Protein AF-A0A1Q3RQM3-F1 (afdb_monomer_lite)

Foldseek 3Di:
DWDWFWWFKDWPPDDTFIWTWIQDVVQQWIWTQGPPPRDIDIGHNVQFQAWEFEVPVQGWIWGDGPVTIMIIRGHPVCVVVCPLVVCCVSVPVRYDYDD

Secondary structure (DSSP, 8-state):
-EEEEEEEEEETTSPPEEEEEEEETTTTEEEEEESSTT-EEEEEGGGEEEEEEESTTTSEEEEEESS-EEEEEEPHHHHTTTHHHHHHHHHGGGEEE--

Sequence (99 aa):
MSMDIPITLKTGFFQSEPAVMKIDNRNRQILFVCEKGNKVFIVDFPQIMKVYYNPLANDELTLQTIQKNYIANIEKQMLGRGIIDFFKIEFGDKFRVVQ

Structure (mmCIF, N/CA/C/O backbone):
data_AF-A0A1Q3RQM3-F1
#
_entry.id   AF-A0A1Q3RQM3-F1
#
loop_
_atom_site.group_PDB
_atom_site.id
_atom_site.type_symbol
_atom_site.label_atom_id
_atom_site.label_alt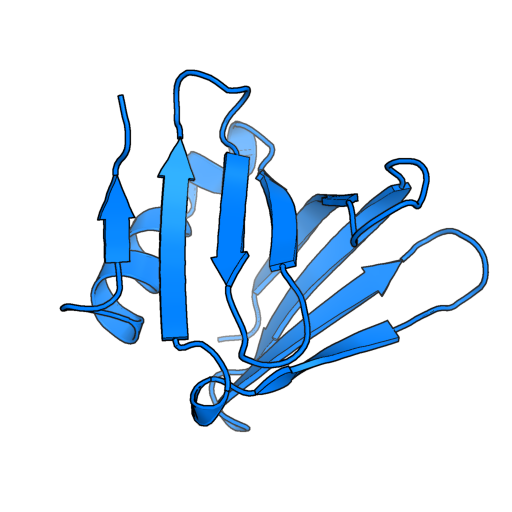_id
_atom_site.label_comp_id
_atom_site.label_asym_id
_atom_site.label_entity_id
_atom_site.label_seq_id
_atom_site.pdbx_PDB_ins_code
_atom_site.Cartn_x
_atom_site.Cartn_y
_atom_site.Cartn_z
_atom_site.occupancy
_atom_site.B_iso_or_equiv
_atom_site.auth_seq_id
_atom_site.auth_comp_id
_atom_site.auth_asym_id
_atom_site.auth_atom_id
_atom_site.pdbx_PDB_model_num
ATOM 1 N N . MET A 1 1 ? -4.751 -14.826 1.162 1.00 51.84 1 MET A N 1
ATOM 2 C CA . MET A 1 1 ? -3.548 -14.494 1.948 1.00 51.84 1 MET A CA 1
ATOM 3 C C . MET A 1 1 ? -3.820 -13.165 2.623 1.00 51.84 1 MET A C 1
ATOM 5 O O . MET A 1 1 ? -4.074 -12.213 1.901 1.00 51.84 1 MET A O 1
ATOM 9 N N . SER A 1 2 ? -3.871 -13.119 3.953 1.00 60.16 2 SER A N 1
ATOM 10 C CA . SER A 1 2 ? -3.929 -11.862 4.708 1.00 60.16 2 SER A CA 1
ATOM 11 C C . SER A 1 2 ? -2.535 -11.599 5.263 1.00 60.16 2 SER A C 1
ATOM 13 O O . SER A 1 2 ? -2.032 -12.401 6.050 1.00 60.16 2 SER A O 1
ATOM 15 N N . MET A 1 3 ? -1.887 -10.536 4.794 1.00 72.69 3 MET A N 1
ATOM 16 C CA . MET A 1 3 ? -0.580 -10.111 5.289 1.00 72.69 3 MET A CA 1
ATOM 17 C C . MET A 1 3 ? -0.782 -8.853 6.130 1.00 72.69 3 MET A C 1
ATOM 19 O O . MET A 1 3 ? -1.332 -7.878 5.624 1.00 72.69 3 MET A O 1
ATOM 23 N N . ASP A 1 4 ? -0.351 -8.908 7.389 1.00 82.88 4 ASP A N 1
ATOM 24 C CA . ASP A 1 4 ? -0.344 -7.771 8.307 1.00 82.88 4 ASP A CA 1
ATOM 25 C C . ASP A 1 4 ? 1.046 -7.129 8.261 1.00 82.88 4 ASP A C 1
ATOM 27 O O . ASP A 1 4 ? 2.059 -7.788 8.519 1.00 82.88 4 ASP A O 1
ATOM 31 N N . ILE A 1 5 ? 1.093 -5.858 7.870 1.00 87.56 5 ILE A N 1
ATOM 32 C CA . ILE A 1 5 ? 2.327 -5.161 7.507 1.00 87.56 5 ILE A CA 1
ATOM 33 C C . ILE A 1 5 ? 2.392 -3.875 8.328 1.00 87.56 5 ILE A C 1
ATOM 35 O O . ILE A 1 5 ? 1.621 -2.950 8.057 1.00 87.56 5 ILE A O 1
ATOM 39 N N . PRO A 1 6 ? 3.277 -3.809 9.335 1.00 88.69 6 PRO A N 1
ATOM 40 C CA . PRO A 1 6 ? 3.552 -2.576 10.054 1.00 88.69 6 PRO A CA 1
ATOM 41 C C . PRO A 1 6 ? 4.043 -1.507 9.081 1.00 88.69 6 PRO A C 1
ATOM 43 O O . PRO A 1 6 ? 4.952 -1.746 8.279 1.00 88.69 6 PRO A O 1
ATOM 46 N N . ILE A 1 7 ? 3.409 -0.343 9.133 1.00 90.19 7 ILE A N 1
ATOM 47 C CA . ILE A 1 7 ? 3.749 0.817 8.319 1.00 90.19 7 ILE A CA 1
ATOM 48 C C . ILE A 1 7 ? 3.645 2.090 9.155 1.00 90.19 7 ILE A C 1
ATOM 50 O O . ILE A 1 7 ? 2.954 2.153 10.173 1.00 90.19 7 ILE A O 1
ATOM 54 N N . THR A 1 8 ? 4.269 3.153 8.664 1.00 90.56 8 THR A N 1
ATOM 55 C CA . THR A 1 8 ? 3.873 4.510 9.047 1.00 90.56 8 THR A CA 1
ATOM 56 C C . THR A 1 8 ? 2.969 5.070 7.958 1.00 90.56 8 THR A C 1
ATOM 58 O O . THR A 1 8 ? 3.392 5.172 6.808 1.00 90.56 8 THR A O 1
ATOM 61 N N . LEU A 1 9 ? 1.727 5.412 8.304 1.00 90.00 9 LEU A N 1
ATOM 62 C CA . LEU A 1 9 ? 0.736 5.931 7.368 1.00 90.00 9 LEU A CA 1
ATOM 63 C C . LEU A 1 9 ? 0.636 7.454 7.466 1.00 90.00 9 LEU A C 1
ATOM 65 O O . LEU A 1 9 ? 0.489 8.023 8.548 1.00 90.00 9 LEU A O 1
ATOM 69 N N . LYS A 1 10 ? 0.620 8.109 6.310 1.00 88.50 10 LYS A N 1
ATOM 70 C CA . LYS A 1 10 ? 0.292 9.520 6.139 1.00 88.50 10 LYS A CA 1
ATOM 71 C C . LYS A 1 10 ? -0.879 9.654 5.168 1.00 88.50 10 LYS A C 1
ATOM 73 O O . LYS A 1 10 ? -0.830 9.179 4.032 1.00 88.50 10 LYS A O 1
ATOM 78 N N . THR A 1 11 ? -1.941 10.327 5.612 1.00 77.19 11 THR A N 1
ATOM 79 C CA . THR A 1 11 ? -3.119 10.635 4.787 1.00 77.19 11 THR A CA 1
ATOM 80 C C . THR A 1 11 ? -3.324 12.152 4.716 1.00 77.19 11 THR A C 1
ATOM 82 O O . THR A 1 11 ? -3.652 12.803 5.707 1.00 77.19 11 THR A O 1
ATOM 85 N N . GLY A 1 12 ? -3.113 12.755 3.541 1.00 68.00 12 GLY A N 1
ATOM 86 C CA . GLY A 1 12 ? -3.317 14.200 3.338 1.00 68.00 12 GLY A CA 1
ATOM 87 C C . GLY A 1 12 ? -2.560 15.108 4.330 1.00 68.00 12 GLY A C 1
ATOM 88 O O . GLY A 1 12 ? -1.362 14.931 4.544 1.00 68.00 12 GLY A O 1
ATOM 89 N N . PHE A 1 13 ? -3.265 16.095 4.909 1.00 55.28 13 PHE A N 1
ATOM 90 C CA . PHE A 1 13 ? -2.741 17.124 5.832 1.00 55.28 13 PHE A CA 1
ATOM 91 C C . PHE A 1 13 ? -2.437 16.632 7.267 1.00 55.28 13 PHE A C 1
ATOM 93 O O . PHE A 1 13 ? -2.050 17.440 8.110 1.00 55.28 13 PHE A O 1
ATOM 100 N N . PHE A 1 14 ? -2.615 15.345 7.585 1.00 57.69 14 PHE A N 1
ATOM 101 C CA . PHE A 1 14 ? -2.402 14.827 8.943 1.00 57.69 14 PHE A CA 1
ATOM 102 C C . PHE A 1 14 ? -0.949 14.410 9.222 1.00 57.69 14 PHE A C 1
ATOM 104 O O . PHE A 1 14 ? -0.183 14.078 8.315 1.00 57.69 14 PHE A O 1
ATOM 111 N N . GLN A 1 15 ? -0.587 14.425 10.513 1.00 70.00 15 GLN A N 1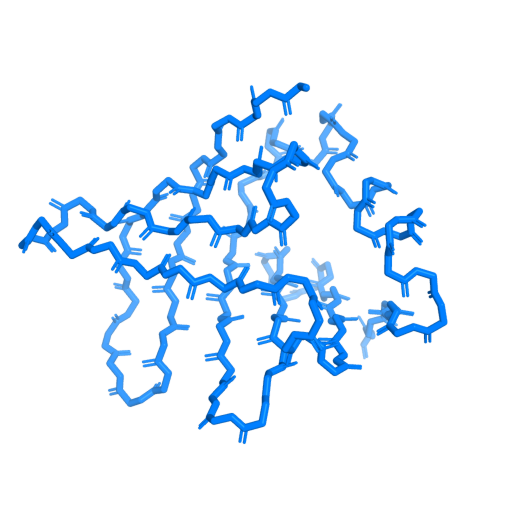
ATOM 112 C CA . GLN A 1 15 ? 0.653 13.843 11.032 1.00 70.00 15 GLN A CA 1
ATOM 113 C C . GLN A 1 15 ? 0.725 12.349 10.698 1.00 70.00 15 GLN A C 1
ATOM 115 O O . GLN A 1 15 ? -0.282 11.648 10.755 1.00 70.00 15 GLN A O 1
ATOM 120 N N . SER A 1 16 ? 1.928 11.879 10.374 1.00 84.12 16 SER A N 1
ATOM 121 C CA . SER A 1 16 ? 2.209 10.460 10.178 1.00 84.12 16 SER A CA 1
ATOM 122 C C . SER A 1 16 ? 1.933 9.669 11.460 1.00 84.12 16 SER A C 1
ATOM 124 O O . SER A 1 16 ? 2.330 10.097 12.547 1.00 84.12 16 SER A O 1
ATOM 126 N N . GLU A 1 17 ? 1.286 8.512 11.344 1.00 89.50 17 GLU A N 1
ATOM 127 C CA . GLU A 1 17 ? 0.974 7.650 12.486 1.00 89.50 17 GLU A CA 1
ATOM 128 C C . GLU A 1 17 ? 1.299 6.172 12.216 1.00 89.50 17 GLU A C 1
ATOM 130 O O . GLU A 1 17 ? 1.217 5.728 11.068 1.00 89.50 17 GLU A O 1
ATOM 135 N N . PRO A 1 18 ? 1.674 5.395 13.251 1.00 90.62 18 PRO A N 1
ATOM 136 C CA . PRO A 1 18 ? 1.823 3.950 13.127 1.00 90.62 18 PRO A CA 1
ATOM 137 C C . PRO A 1 18 ? 0.493 3.284 12.765 1.00 90.62 18 PRO A C 1
ATOM 139 O O . PRO A 1 18 ? -0.552 3.575 13.361 1.00 90.62 18 PRO A O 1
ATOM 142 N N . ALA A 1 19 ? 0.534 2.384 11.790 1.00 91.44 19 ALA A N 1
ATOM 143 C CA . ALA A 1 19 ? -0.621 1.621 11.352 1.00 91.44 19 ALA A CA 1
ATOM 144 C C . ALA A 1 19 ? -0.218 0.217 10.897 1.00 91.44 19 ALA A C 1
ATOM 146 O O . ALA A 1 19 ? 0.929 -0.050 10.540 1.00 91.44 19 ALA A O 1
ATOM 147 N N . VAL A 1 20 ? -1.199 -0.678 10.845 1.00 91.88 20 VAL A N 1
ATOM 148 C CA . VAL A 1 20 ? -1.054 -1.989 10.213 1.00 91.88 20 VAL A CA 1
ATOM 149 C C . VAL A 1 20 ? -1.811 -1.973 8.895 1.00 91.88 20 VAL A C 1
ATOM 151 O O . VAL A 1 20 ? -3.031 -1.786 8.873 1.00 91.88 20 VAL A O 1
ATOM 154 N N . MET A 1 21 ? -1.093 -2.185 7.795 1.00 92.25 21 MET A N 1
ATOM 155 C CA . MET A 1 21 ? -1.694 -2.436 6.492 1.00 92.25 21 MET A CA 1
ATOM 156 C C . MET A 1 21 ? -2.067 -3.913 6.380 1.00 92.25 21 MET A C 1
ATOM 158 O O . MET A 1 21 ? -1.224 -4.789 6.569 1.00 92.25 21 MET A O 1
ATOM 162 N N . LYS A 1 22 ? -3.329 -4.177 6.050 1.00 92.00 22 LYS A N 1
ATOM 163 C CA . LYS A 1 22 ? -3.880 -5.511 5.825 1.00 92.00 22 LYS A CA 1
ATOM 164 C C . LYS A 1 22 ? -4.392 -5.611 4.403 1.00 92.00 22 LYS A C 1
ATOM 166 O O . LYS A 1 22 ? -5.258 -4.840 3.996 1.00 92.00 22 LYS A O 1
ATOM 171 N N . ILE A 1 23 ? -3.867 -6.570 3.657 1.00 90.31 23 ILE A N 1
ATOM 172 C CA . ILE A 1 23 ? -4.300 -6.830 2.284 1.00 90.31 23 ILE A CA 1
ATOM 173 C C . ILE A 1 23 ? -5.343 -7.946 2.317 1.00 90.31 23 ILE A C 1
ATOM 175 O O . ILE A 1 23 ? -5.033 -9.088 2.662 1.00 90.31 23 ILE A O 1
ATOM 179 N N . ASP A 1 24 ? -6.577 -7.619 1.947 1.00 89.88 24 ASP A N 1
ATOM 180 C CA . ASP A 1 24 ? -7.686 -8.561 1.841 1.00 89.88 24 ASP A CA 1
ATOM 181 C C . ASP A 1 24 ? -8.014 -8.794 0.366 1.00 89.88 24 ASP A C 1
ATOM 183 O O . ASP A 1 24 ? -8.838 -8.110 -0.244 1.00 89.88 24 ASP A O 1
ATOM 187 N N . ASN A 1 25 ? -7.346 -9.792 -0.215 1.00 84.50 25 ASN A N 1
ATOM 188 C CA . ASN A 1 25 ? -7.515 -10.105 -1.631 1.00 84.50 25 ASN A CA 1
ATOM 189 C C . ASN A 1 25 ? -8.892 -10.717 -1.955 1.00 84.50 25 ASN A C 1
ATOM 191 O O . ASN A 1 25 ? -9.330 -10.678 -3.100 1.00 84.50 25 ASN A O 1
ATOM 195 N N . ARG A 1 26 ? -9.599 -11.276 -0.958 1.00 87.25 26 ARG A N 1
ATOM 196 C CA . ARG A 1 26 ? -10.934 -11.861 -1.174 1.00 87.25 26 ARG A CA 1
ATOM 197 C C . ARG A 1 26 ? -11.953 -10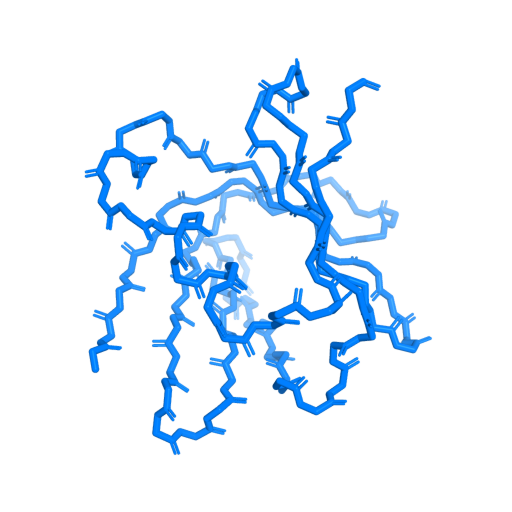.764 -1.460 1.00 87.25 26 ARG A C 1
ATOM 199 O O . ARG A 1 26 ? -12.750 -10.907 -2.382 1.00 87.25 26 ARG A O 1
ATOM 206 N N . ASN A 1 27 ? -11.897 -9.686 -0.684 1.00 90.44 27 ASN A N 1
ATOM 207 C CA . ASN A 1 27 ? -12.761 -8.521 -0.864 1.00 90.44 27 ASN A CA 1
ATOM 208 C C . ASN A 1 27 ? -12.124 -7.439 -1.754 1.00 90.44 27 ASN A C 1
ATOM 210 O O . ASN A 1 27 ? -12.753 -6.419 -2.012 1.00 90.44 27 ASN A O 1
ATOM 214 N N . ARG A 1 28 ? -10.902 -7.677 -2.256 1.00 91.88 28 ARG A N 1
ATOM 215 C CA . ARG A 1 28 ? -10.129 -6.764 -3.114 1.00 91.88 28 ARG A CA 1
ATOM 216 C C . ARG A 1 28 ? -9.967 -5.376 -2.493 1.00 91.88 28 ARG A C 1
ATOM 218 O O . ARG A 1 28 ? -10.244 -4.361 -3.133 1.00 91.88 28 ARG A O 1
ATOM 225 N N . GLN A 1 29 ? -9.517 -5.343 -1.243 1.00 93.31 29 GLN A N 1
ATOM 226 C CA . GLN A 1 29 ? -9.364 -4.116 -0.463 1.00 93.31 29 GLN A CA 1
ATOM 227 C C . GLN A 1 29 ? -8.074 -4.120 0.365 1.00 93.31 29 GLN A C 1
ATOM 229 O O . GLN A 1 29 ? -7.526 -5.169 0.715 1.00 93.31 29 GLN A O 1
ATOM 234 N N . ILE A 1 30 ? -7.597 -2.923 0.693 1.00 93.19 30 ILE A N 1
ATOM 235 C CA . ILE A 1 30 ? -6.490 -2.679 1.617 1.00 93.19 30 ILE A CA 1
ATOM 236 C C . ILE A 1 30 ? -7.059 -1.943 2.821 1.00 93.19 30 ILE A C 1
ATOM 238 O O . ILE A 1 30 ? -7.673 -0.886 2.672 1.00 93.19 30 ILE A O 1
ATOM 242 N N . LEU A 1 31 ? -6.856 -2.498 4.011 1.00 93.38 31 LEU A N 1
ATOM 243 C CA . LEU A 1 31 ? -7.234 -1.858 5.261 1.00 93.38 31 LEU A CA 1
ATOM 244 C C . LEU A 1 31 ? -5.992 -1.281 5.926 1.00 93.38 31 LEU A C 1
ATOM 246 O O . LEU A 1 31 ? -4.992 -1.973 6.084 1.00 93.38 31 LEU A O 1
ATOM 250 N N . PHE A 1 32 ? -6.077 -0.038 6.370 1.00 92.12 32 PHE A N 1
ATOM 251 C CA . PHE A 1 32 ? -5.086 0.583 7.232 1.00 92.12 32 PHE A CA 1
ATOM 252 C C . PHE A 1 32 ? -5.691 0.774 8.612 1.00 92.12 32 PHE A C 1
ATOM 254 O O . PHE A 1 32 ? -6.605 1.582 8.783 1.00 92.12 32 PHE A O 1
ATOM 261 N N . VAL A 1 33 ? -5.200 0.014 9.584 1.00 91.81 33 VAL A N 1
ATOM 262 C CA . VAL A 1 33 ? -5.648 0.078 10.976 1.00 91.81 33 VAL A CA 1
ATOM 263 C C . VAL A 1 33 ? -4.654 0.937 11.747 1.00 91.81 33 VAL A C 1
ATOM 265 O O . VAL A 1 33 ? -3.551 0.479 12.037 1.00 91.81 33 VAL A O 1
ATOM 268 N N . CYS A 1 34 ? -5.016 2.186 12.036 1.00 89.94 34 CYS A N 1
ATOM 269 C CA . CYS A 1 34 ? -4.167 3.105 12.788 1.00 89.94 34 CYS A CA 1
ATOM 270 C C . CYS A 1 34 ? -4.191 2.762 14.278 1.00 89.94 34 CYS A C 1
ATOM 272 O O . CYS A 1 34 ? -5.260 2.572 14.864 1.00 89.94 34 CYS A O 1
ATOM 274 N N . GLU A 1 35 ? -3.017 2.739 14.908 1.00 85.56 35 GLU A N 1
ATOM 275 C CA . GLU A 1 35 ? -2.898 2.431 16.338 1.00 85.56 35 GLU A CA 1
ATOM 276 C C . GLU A 1 35 ? -3.477 3.546 17.215 1.00 85.56 35 GLU A C 1
ATOM 278 O O . GLU A 1 35 ? -3.997 3.301 18.305 1.00 85.56 35 GLU A O 1
ATOM 283 N N . LYS A 1 36 ? -3.424 4.794 16.734 1.00 80.75 36 LYS A N 1
ATOM 284 C CA . LYS A 1 36 ? -3.961 5.944 17.457 1.00 80.75 36 LYS A CA 1
ATOM 285 C C . LYS A 1 36 ? -5.424 6.182 17.084 1.00 80.75 36 LYS A C 1
ATOM 287 O O . LYS A 1 36 ? -5.779 6.474 15.946 1.00 80.75 36 LYS A O 1
ATOM 292 N N . GLY A 1 37 ? -6.296 6.117 18.089 1.00 69.38 37 GLY A N 1
ATOM 293 C CA . GLY A 1 37 ? -7.694 6.536 17.961 1.00 69.38 37 GLY A CA 1
ATOM 294 C C . GLY A 1 37 ? -8.609 5.564 17.212 1.00 69.38 37 GLY A C 1
ATOM 295 O O . GLY A 1 37 ? -9.668 5.997 16.764 1.00 69.38 37 GLY A O 1
ATOM 296 N N . ASN A 1 38 ? -8.231 4.284 17.086 1.00 73.81 38 ASN A N 1
ATOM 297 C CA . ASN A 1 38 ? -9.048 3.213 16.491 1.00 73.81 38 ASN A CA 1
ATOM 298 C C . ASN A 1 38 ? -9.616 3.557 15.102 1.00 73.81 38 ASN A C 1
ATOM 300 O O . ASN A 1 38 ? -10.741 3.183 14.763 1.00 73.81 38 ASN A O 1
ATOM 304 N N . LYS A 1 39 ? -8.856 4.297 14.290 1.00 86.06 39 LYS A N 1
ATOM 305 C CA . LYS A 1 39 ? -9.269 4.645 12.929 1.00 86.06 39 LYS A CA 1
ATOM 306 C C . LYS A 1 39 ? -8.913 3.513 11.979 1.00 86.06 39 LYS A C 1
ATOM 308 O O . LYS A 1 39 ? -7.796 3.002 11.999 1.00 86.06 39 LYS A O 1
ATOM 313 N N . VAL A 1 40 ? -9.858 3.165 11.111 1.00 89.75 40 VAL A N 1
ATOM 314 C CA . VAL A 1 40 ? -9.634 2.219 10.019 1.00 89.75 40 VAL A CA 1
ATOM 315 C C . VAL A 1 40 ? -9.933 2.921 8.708 1.00 89.75 40 VAL A C 1
ATOM 317 O O . VAL A 1 40 ? -11.032 3.440 8.508 1.00 89.75 40 VAL A O 1
ATOM 320 N N . PHE A 1 41 ? -8.956 2.935 7.810 1.00 90.19 41 PHE A N 1
ATOM 321 C CA . PHE A 1 41 ? -9.162 3.361 6.434 1.00 90.19 41 PHE A CA 1
ATOM 322 C C . PHE A 1 41 ? -9.265 2.137 5.542 1.00 90.19 41 PHE A C 1
ATOM 324 O O . PHE A 1 41 ? -8.429 1.245 5.622 1.00 90.19 41 PHE A O 1
ATOM 331 N N . ILE A 1 42 ? -10.271 2.112 4.679 1.00 92.19 42 ILE A N 1
ATOM 332 C CA . ILE A 1 42 ? -10.474 1.037 3.711 1.00 92.19 42 ILE A CA 1
ATOM 333 C C . ILE A 1 42 ? -10.278 1.634 2.322 1.00 92.19 42 ILE A C 1
ATOM 335 O O . ILE A 1 42 ? -10.785 2.722 2.038 1.00 92.19 42 ILE A O 1
ATOM 339 N N . VAL A 1 43 ? -9.491 0.953 1.495 1.00 92.62 43 VAL A N 1
ATOM 340 C CA . VAL A 1 43 ? -9.209 1.339 0.113 1.00 92.62 43 VAL A CA 1
ATOM 341 C C . VAL A 1 43 ? -9.491 0.153 -0.790 1.00 92.62 43 VAL A C 1
ATOM 343 O O . VAL A 1 43 ? -8.745 -0.827 -0.788 1.00 92.62 43 VAL A O 1
ATOM 346 N N . ASP A 1 44 ? -10.548 0.249 -1.586 1.00 94.31 44 ASP A N 1
ATOM 347 C CA . ASP A 1 44 ? -10.887 -0.797 -2.546 1.00 94.31 44 ASP A CA 1
ATOM 348 C C . ASP A 1 44 ? -9.939 -0.735 -3.749 1.00 94.31 44 ASP A C 1
ATOM 350 O O . ASP A 1 44 ? -9.646 0.344 -4.274 1.00 94.31 44 ASP A O 1
ATOM 354 N N . PHE A 1 45 ? -9.500 -1.888 -4.256 1.00 93.62 45 PHE A N 1
ATOM 355 C CA . PHE A 1 45 ? -8.602 -1.959 -5.414 1.00 93.62 45 PHE A CA 1
ATOM 356 C C . PHE A 1 45 ? -9.147 -1.212 -6.646 1.00 93.62 45 PHE A C 1
ATOM 358 O O . PHE A 1 45 ? -8.357 -0.537 -7.312 1.00 93.62 45 PHE A O 1
ATOM 365 N N . PRO A 1 46 ? -10.462 -1.250 -6.966 1.00 93.56 46 PRO A N 1
ATOM 366 C CA . PRO A 1 46 ? -11.015 -0.470 -8.072 1.00 93.56 46 PRO A CA 1
ATOM 367 C C . PRO A 1 46 ? -10.841 1.048 -7.922 1.00 93.56 46 PRO A C 1
ATOM 369 O O . PRO A 1 46 ? -10.774 1.744 -8.932 1.00 93.56 46 PRO A O 1
ATOM 372 N N . GLN A 1 47 ? -10.741 1.567 -6.692 1.00 93.88 47 GLN A N 1
ATOM 373 C CA . GLN A 1 47 ? -10.546 2.998 -6.431 1.00 93.88 47 GLN A CA 1
ATOM 374 C C . GLN A 1 47 ? -9.084 3.437 -6.594 1.00 93.88 47 GLN A C 1
ATOM 376 O O . GLN A 1 47 ? -8.808 4.635 -6.705 1.00 93.88 47 GLN A O 1
ATOM 381 N N . ILE A 1 48 ? -8.143 2.486 -6.615 1.00 95.06 48 ILE A N 1
ATOM 382 C CA . ILE A 1 48 ? -6.719 2.760 -6.796 1.00 95.06 48 ILE A CA 1
ATOM 383 C C . ILE A 1 48 ? -6.461 3.048 -8.274 1.00 95.06 48 ILE A C 1
ATOM 385 O O . ILE A 1 48 ? -6.585 2.185 -9.152 1.00 95.06 48 ILE A O 1
ATOM 389 N N . MET A 1 49 ? -6.087 4.293 -8.547 1.00 95.69 49 MET A N 1
ATOM 390 C CA . MET A 1 49 ? -5.750 4.772 -9.882 1.00 95.69 49 MET A CA 1
ATOM 391 C C . MET A 1 49 ? -4.293 4.494 -10.225 1.00 95.69 49 MET A C 1
ATOM 393 O O . MET A 1 49 ? -3.998 4.084 -11.344 1.00 95.69 49 MET A O 1
ATOM 397 N N . LYS A 1 50 ? -3.387 4.747 -9.275 1.00 96.06 50 LYS A N 1
ATOM 398 C CA . LYS A 1 50 ? -1.941 4.579 -9.446 1.00 96.06 50 LYS A CA 1
ATOM 399 C C . LYS A 1 50 ? -1.304 4.123 -8.142 1.00 96.06 50 LYS A C 1
ATOM 401 O O . LYS A 1 50 ? -1.750 4.512 -7.060 1.00 96.06 50 LYS A O 1
ATOM 406 N N . VAL A 1 51 ? -0.252 3.327 -8.268 1.00 96.50 51 VAL A N 1
ATOM 407 C CA . VAL A 1 51 ? 0.581 2.873 -7.156 1.00 96.50 51 VAL A CA 1
ATOM 408 C C . VAL A 1 51 ? 2.014 3.279 -7.451 1.00 96.50 51 VAL A C 1
ATOM 410 O O . VAL A 1 51 ? 2.569 2.880 -8.474 1.00 96.50 51 VAL A O 1
ATOM 413 N N . TYR A 1 52 ? 2.610 4.067 -6.565 1.00 95.81 52 TYR A N 1
ATOM 414 C CA . TYR A 1 52 ? 4.009 4.467 -6.674 1.00 95.81 52 TYR A CA 1
ATOM 415 C C . TYR A 1 52 ? 4.813 3.859 -5.539 1.00 95.81 52 TYR A C 1
ATOM 417 O O . TYR A 1 52 ? 4.368 3.884 -4.396 1.00 95.81 52 TYR A O 1
ATOM 425 N N . TYR A 1 53 ? 5.999 3.357 -5.849 1.00 94.50 53 TYR A N 1
ATOM 426 C CA . TYR A 1 53 ? 6.967 2.920 -4.854 1.00 94.50 53 TYR A CA 1
ATOM 427 C C . TYR A 1 53 ? 8.267 3.704 -5.018 1.00 94.50 53 TYR A C 1
ATOM 429 O O . TYR A 1 53 ? 8.834 3.735 -6.113 1.00 94.50 53 TYR A O 1
ATOM 437 N N . ASN A 1 54 ? 8.723 4.339 -3.941 1.00 93.88 54 ASN A N 1
ATOM 438 C CA . ASN A 1 54 ? 9.970 5.084 -3.880 1.00 93.88 54 ASN A CA 1
ATOM 439 C C . ASN A 1 54 ? 10.926 4.433 -2.860 1.00 93.88 54 ASN A C 1
ATOM 441 O O . ASN A 1 54 ? 10.804 4.691 -1.658 1.00 93.88 54 ASN A O 1
ATOM 445 N N . PRO A 1 55 ? 11.901 3.623 -3.310 1.00 90.31 55 PRO A N 1
ATOM 446 C CA . PRO A 1 55 ? 12.870 2.998 -2.411 1.00 90.31 55 PRO A CA 1
ATOM 447 C C . PRO A 1 55 ? 13.821 4.016 -1.756 1.00 90.31 55 PRO A C 1
ATOM 449 O O . PRO A 1 55 ? 14.350 3.757 -0.678 1.00 90.31 55 PRO A O 1
ATOM 452 N N . LEU A 1 56 ? 14.037 5.187 -2.368 1.00 89.25 56 LEU A N 1
ATOM 453 C CA . LEU A 1 56 ? 14.938 6.220 -1.841 1.00 89.25 56 LEU A CA 1
ATOM 454 C C . LEU A 1 56 ? 14.278 7.077 -0.752 1.00 89.25 56 LEU A C 1
ATOM 456 O O . LEU A 1 56 ? 14.967 7.619 0.110 1.00 89.25 56 LEU A O 1
ATOM 460 N N . ALA A 1 57 ? 12.947 7.158 -0.744 1.00 86.88 57 ALA A N 1
ATOM 461 C CA . ALA A 1 57 ? 12.166 7.888 0.253 1.00 86.88 57 ALA A CA 1
ATOM 462 C C . ALA A 1 57 ? 11.736 6.991 1.426 1.00 86.88 57 ALA A C 1
ATOM 464 O O . ALA A 1 57 ? 10.570 6.971 1.805 1.00 86.88 57 ALA A O 1
ATOM 465 N N . ASN A 1 58 ? 12.680 6.248 2.015 1.00 86.25 58 ASN A N 1
ATOM 466 C CA . ASN A 1 58 ? 12.405 5.322 3.122 1.00 86.25 58 ASN A CA 1
ATOM 467 C C . ASN A 1 58 ? 11.287 4.320 2.777 1.00 86.25 58 ASN A C 1
ATOM 469 O O . ASN A 1 58 ? 10.299 4.196 3.507 1.00 86.25 58 ASN A O 1
ATOM 473 N N . ASP A 1 59 ? 11.440 3.673 1.617 1.00 90.12 59 ASP A N 1
ATOM 474 C CA . ASP A 1 59 ? 10.538 2.631 1.125 1.00 90.12 59 ASP A CA 1
ATOM 475 C C . ASP A 1 59 ? 9.062 3.061 1.127 1.00 90.12 59 ASP A C 1
ATOM 477 O O . ASP A 1 59 ? 8.168 2.368 1.622 1.00 90.12 59 ASP A O 1
ATOM 481 N N . GLU A 1 60 ? 8.817 4.255 0.588 1.00 92.44 60 GLU A N 1
ATOM 482 C CA . GLU A 1 60 ? 7.495 4.864 0.529 1.00 92.44 60 GLU A CA 1
ATOM 483 C C . GLU A 1 60 ? 6.640 4.213 -0.561 1.00 92.44 60 GLU A C 1
ATOM 485 O O . GLU A 1 60 ? 7.005 4.175 -1.736 1.00 92.44 60 GLU A O 1
ATOM 490 N N . LEU A 1 61 ? 5.459 3.746 -0.179 1.00 93.94 61 LEU A N 1
ATOM 491 C CA . LEU A 1 61 ? 4.406 3.270 -1.057 1.00 93.94 61 LEU A CA 1
ATOM 492 C C . LEU A 1 61 ? 3.255 4.277 -1.051 1.00 93.94 61 LEU A C 1
ATOM 494 O O . LEU A 1 61 ? 2.597 4.482 -0.033 1.00 93.94 61 LEU A O 1
ATOM 498 N N . THR A 1 62 ? 2.967 4.870 -2.203 1.00 94.88 62 THR A N 1
ATOM 499 C CA . THR A 1 62 ? 1.826 5.767 -2.385 1.00 94.88 62 THR A CA 1
ATOM 500 C C . THR A 1 62 ? 0.713 5.068 -3.156 1.00 94.88 62 THR A C 1
ATOM 502 O O . THR A 1 62 ? 0.883 4.718 -4.325 1.00 94.88 62 THR A O 1
ATOM 505 N N . LEU A 1 63 ? -0.458 4.935 -2.531 1.00 94.69 63 LEU A N 1
ATOM 506 C CA . LEU A 1 63 ? -1.707 4.550 -3.188 1.00 94.69 63 LEU A CA 1
ATOM 507 C C . LEU A 1 63 ? -2.509 5.808 -3.520 1.00 94.69 63 LEU A C 1
ATOM 509 O O . LEU A 1 63 ? -3.040 6.481 -2.630 1.00 94.69 63 LEU A O 1
ATOM 513 N N . GLN A 1 64 ? -2.603 6.129 -4.806 1.00 94.44 64 GLN A N 1
ATOM 514 C CA . GLN A 1 64 ? -3.388 7.257 -5.293 1.00 94.44 64 GLN A CA 1
ATOM 515 C C . GLN A 1 64 ? -4.803 6.798 -5.649 1.00 94.44 64 GLN A C 1
ATOM 517 O O . GLN A 1 64 ? -4.989 5.941 -6.517 1.00 94.44 64 GLN A O 1
ATOM 522 N N . THR A 1 65 ? -5.799 7.413 -5.013 1.00 92.38 65 THR A N 1
ATOM 523 C CA . THR A 1 65 ? -7.223 7.263 -5.349 1.00 92.38 65 THR A CA 1
ATOM 524 C C . THR A 1 65 ? -7.777 8.571 -5.917 1.00 92.38 65 THR A C 1
ATOM 526 O O . THR A 1 65 ? -7.095 9.596 -5.898 1.00 92.38 65 THR A O 1
ATOM 529 N N . ILE A 1 66 ? -9.030 8.559 -6.382 1.00 88.44 66 ILE A N 1
ATOM 530 C CA . ILE A 1 66 ? -9.732 9.776 -6.835 1.00 88.44 66 ILE A CA 1
ATOM 531 C C . ILE A 1 66 ? -9.847 10.808 -5.701 1.00 88.44 66 ILE A C 1
ATOM 533 O O . ILE A 1 66 ? -9.750 12.007 -5.940 1.00 88.44 66 ILE A O 1
ATOM 537 N N . GLN A 1 67 ? -10.072 10.348 -4.467 1.00 86.25 67 GLN A N 1
ATOM 538 C CA . GLN A 1 67 ? -10.388 11.228 -3.340 1.00 86.25 67 GLN A CA 1
ATOM 539 C C . GLN A 1 67 ? -9.140 11.730 -2.613 1.00 86.25 67 GLN A C 1
ATOM 541 O O . GLN A 1 67 ? -9.110 12.872 -2.157 1.00 86.25 67 GLN A O 1
ATOM 546 N N . LYS A 1 68 ? -8.130 10.867 -2.445 1.00 88.81 68 LYS A N 1
ATOM 547 C CA . LYS A 1 68 ? -6.906 11.181 -1.693 1.00 88.81 68 LYS A CA 1
ATOM 548 C C . LYS A 1 68 ? -5.770 10.195 -1.958 1.00 88.81 68 LYS A C 1
ATOM 550 O O . LYS A 1 68 ? -5.973 9.108 -2.501 1.00 88.81 68 LYS A O 1
ATOM 555 N N . ASN A 1 69 ? -4.583 10.574 -1.495 1.00 91.19 69 ASN A N 1
ATOM 556 C CA . ASN A 1 69 ? -3.399 9.724 -1.489 1.00 91.19 69 ASN A CA 1
ATOM 557 C C . ASN A 1 69 ? -3.184 9.120 -0.099 1.00 91.19 69 ASN A C 1
ATOM 559 O O . ASN A 1 69 ? -3.318 9.813 0.916 1.00 91.19 69 ASN A O 1
ATOM 563 N N . TYR A 1 70 ? -2.808 7.847 -0.080 1.00 91.75 70 TYR A N 1
ATOM 564 C CA . TYR A 1 70 ? -2.362 7.128 1.106 1.00 91.75 70 TYR A CA 1
ATOM 565 C C . TYR A 1 70 ? -0.882 6.839 0.939 1.00 91.75 70 TYR A C 1
ATOM 567 O O . TYR A 1 70 ? -0.500 6.144 0.001 1.00 91.75 70 TYR A O 1
ATOM 575 N N . ILE A 1 71 ? -0.064 7.403 1.814 1.00 93.06 71 ILE A N 1
ATOM 576 C CA . ILE A 1 71 ? 1.387 7.287 1.750 1.00 93.06 71 ILE A CA 1
ATOM 577 C C . ILE A 1 71 ? 1.815 6.416 2.925 1.00 93.06 71 ILE A C 1
ATOM 579 O O . ILE A 1 71 ? 1.549 6.764 4.074 1.00 93.06 71 ILE A O 1
ATOM 583 N N . ALA A 1 72 ? 2.416 5.270 2.641 1.00 92.06 72 ALA A N 1
ATOM 584 C CA . ALA A 1 72 ? 2.826 4.285 3.626 1.00 92.06 72 ALA A CA 1
ATOM 585 C C . ALA A 1 72 ? 4.335 4.060 3.534 1.00 92.06 72 ALA A C 1
ATOM 587 O O . ALA A 1 72 ? 4.822 3.627 2.496 1.00 92.06 72 ALA A O 1
ATOM 588 N N . ASN A 1 73 ? 5.078 4.300 4.609 1.00 91.94 73 ASN A N 1
ATOM 589 C CA . ASN A 1 73 ? 6.470 3.856 4.687 1.00 91.94 73 ASN A CA 1
ATOM 590 C C . ASN A 1 73 ? 6.501 2.402 5.152 1.00 91.94 73 ASN A C 1
ATOM 592 O O . ASN A 1 73 ? 5.997 2.088 6.236 1.00 91.94 73 ASN A O 1
ATOM 596 N N . ILE A 1 74 ? 7.068 1.531 4.320 1.00 86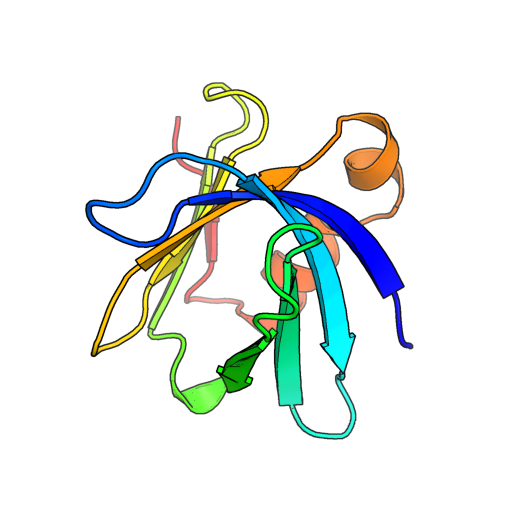.88 74 ILE A N 1
ATOM 597 C CA . ILE A 1 74 ? 7.171 0.097 4.583 1.00 86.88 74 ILE A CA 1
ATOM 598 C C . ILE A 1 74 ? 8.468 -0.167 5.344 1.00 86.88 74 ILE A C 1
ATOM 600 O O . ILE A 1 74 ? 9.547 0.233 4.920 1.00 86.88 74 ILE A O 1
ATOM 604 N N . GLU A 1 75 ? 8.393 -0.888 6.460 1.00 81.06 75 GLU A N 1
ATOM 605 C CA . GLU A 1 75 ? 9.608 -1.293 7.165 1.00 81.06 75 GLU A CA 1
ATOM 606 C C . GLU A 1 75 ? 10.456 -2.253 6.316 1.00 81.06 75 GLU A C 1
ATOM 608 O O . GLU A 1 75 ? 9.938 -3.207 5.733 1.00 81.06 75 GLU A O 1
ATOM 613 N N . LYS A 1 76 ? 11.785 -2.075 6.312 1.00 78.75 76 LYS A N 1
ATOM 614 C CA . LYS A 1 76 ? 12.722 -2.868 5.486 1.00 78.75 76 LYS A CA 1
ATOM 615 C C . LYS A 1 76 ? 12.555 -4.384 5.614 1.00 78.75 76 LYS A C 1
ATOM 617 O O . LYS A 1 76 ? 12.696 -5.112 4.635 1.00 78.75 76 LYS A O 1
ATOM 622 N N . GLN A 1 77 ? 12.209 -4.868 6.806 1.00 75.69 77 GLN A N 1
ATOM 623 C CA . GLN A 1 77 ? 11.955 -6.288 7.066 1.00 75.69 77 GLN A CA 1
ATOM 624 C C . GLN A 1 77 ? 10.761 -6.861 6.280 1.00 75.69 77 GLN A C 1
ATOM 626 O O . GLN A 1 77 ? 10.710 -8.062 6.016 1.00 75.69 77 GLN A O 1
ATOM 631 N N . MET A 1 78 ? 9.811 -6.011 5.883 1.00 74.62 78 MET A N 1
ATOM 632 C CA . MET A 1 78 ? 8.622 -6.396 5.121 1.00 74.62 78 MET A CA 1
ATOM 633 C C . MET A 1 78 ? 8.872 -6.403 3.610 1.00 74.62 78 MET A C 1
ATOM 635 O O . MET A 1 78 ? 8.179 -7.117 2.887 1.00 74.62 78 MET A O 1
ATOM 639 N N . LEU A 1 79 ? 9.900 -5.699 3.124 1.00 76.94 79 LEU A N 1
ATOM 640 C CA . LEU A 1 79 ? 10.312 -5.754 1.715 1.00 76.94 79 LEU A CA 1
ATOM 641 C C . LEU A 1 79 ? 10.728 -7.173 1.314 1.00 76.94 79 LEU A C 1
ATOM 643 O O . LEU A 1 79 ? 10.318 -7.667 0.267 1.00 76.94 79 LEU A O 1
ATOM 647 N N . GLY A 1 80 ? 11.446 -7.873 2.200 1.00 69.38 80 GLY A N 1
ATOM 648 C CA . GLY A 1 80 ? 11.840 -9.274 2.009 1.00 69.38 80 GLY A CA 1
ATOM 649 C C . GLY A 1 80 ? 10.673 -10.271 1.992 1.00 69.38 80 GLY A C 1
ATOM 650 O O . GLY A 1 80 ? 10.884 -11.445 1.708 1.00 69.38 80 GLY A O 1
ATOM 651 N N . ARG A 1 81 ? 9.441 -9.823 2.279 1.00 70.25 81 ARG A N 1
ATOM 652 C CA . ARG A 1 81 ? 8.217 -10.642 2.226 1.00 70.25 81 ARG A CA 1
ATOM 653 C C . ARG A 1 81 ? 7.462 -10.515 0.898 1.00 70.25 81 ARG A C 1
ATOM 655 O O . ARG A 1 81 ? 6.338 -10.998 0.799 1.00 70.25 81 ARG A O 1
ATOM 662 N N . GLY A 1 82 ? 8.057 -9.869 -0.110 1.00 83.00 82 GLY A N 1
ATOM 663 C CA . GLY A 1 82 ? 7.486 -9.773 -1.459 1.00 83.00 82 GLY A CA 1
ATOM 664 C C . GLY A 1 82 ? 6.296 -8.818 -1.561 1.00 83.00 82 GLY A C 1
ATOM 665 O O . GLY A 1 82 ? 5.488 -8.928 -2.478 1.00 83.00 82 GLY A O 1
ATOM 666 N N . ILE A 1 83 ? 6.160 -7.875 -0.624 1.00 86.69 83 ILE A N 1
ATOM 667 C CA . ILE A 1 83 ? 5.061 -6.902 -0.633 1.00 86.69 83 ILE A CA 1
ATOM 668 C C . ILE A 1 83 ? 5.063 -6.049 -1.909 1.00 86.69 83 ILE A C 1
ATOM 670 O O . ILE A 1 83 ? 4.017 -5.824 -2.511 1.00 86.69 83 ILE A O 1
ATOM 674 N N . ILE A 1 84 ? 6.241 -5.617 -2.361 1.00 89.69 84 ILE A N 1
ATOM 675 C CA . ILE A 1 84 ? 6.378 -4.824 -3.585 1.00 89.69 84 ILE A CA 1
ATOM 676 C C . ILE A 1 84 ? 6.021 -5.668 -4.811 1.00 89.69 84 ILE A C 1
ATOM 678 O O . ILE A 1 84 ? 5.324 -5.185 -5.701 1.00 89.69 84 ILE A O 1
ATOM 682 N N . ASP A 1 85 ? 6.419 -6.943 -4.826 1.00 89.81 85 ASP A N 1
ATOM 683 C CA . ASP A 1 85 ? 6.048 -7.879 -5.890 1.00 89.81 85 ASP A CA 1
ATOM 684 C C . ASP A 1 85 ? 4.536 -8.104 -5.938 1.00 89.81 85 ASP A C 1
ATOM 686 O O . ASP A 1 85 ? 3.959 -8.105 -7.024 1.00 89.81 85 ASP A O 1
ATOM 690 N N . PHE A 1 86 ? 3.874 -8.203 -4.779 1.00 89.94 86 PHE A N 1
ATOM 691 C CA . PHE A 1 86 ? 2.414 -8.244 -4.708 1.00 89.94 86 PHE A CA 1
ATOM 692 C C . PHE A 1 86 ? 1.793 -7.021 -5.396 1.00 89.94 86 PHE A C 1
ATOM 694 O O . PHE A 1 86 ? 0.968 -7.188 -6.293 1.00 89.94 86 PHE A O 1
ATOM 701 N N . PHE A 1 87 ? 2.211 -5.801 -5.037 1.00 92.19 87 PHE A N 1
ATOM 702 C CA . PHE A 1 87 ? 1.659 -4.585 -5.648 1.00 92.19 87 PHE A CA 1
ATOM 703 C C . PHE A 1 87 ? 1.945 -4.510 -7.151 1.00 92.19 87 PHE A C 1
ATOM 705 O O . PHE A 1 87 ? 1.087 -4.085 -7.925 1.00 92.19 87 PHE A O 1
ATOM 712 N N . LYS A 1 88 ? 3.126 -4.955 -7.580 1.00 92.94 88 LYS A N 1
ATOM 713 C CA . LYS A 1 88 ? 3.496 -5.012 -8.995 1.00 92.94 88 LYS A CA 1
ATOM 714 C C . LYS A 1 88 ? 2.624 -5.992 -9.784 1.00 92.94 88 LYS A C 1
ATOM 716 O O . LYS A 1 88 ? 2.229 -5.668 -10.900 1.00 92.94 88 LYS A O 1
ATOM 721 N N . ILE A 1 89 ? 2.322 -7.165 -9.224 1.00 92.19 89 ILE A N 1
ATOM 722 C CA . ILE A 1 89 ? 1.472 -8.182 -9.863 1.00 92.19 89 ILE A CA 1
ATOM 723 C C . ILE A 1 89 ? 0.008 -7.732 -9.880 1.00 92.19 89 ILE A C 1
ATOM 725 O O . ILE A 1 89 ? -0.631 -7.791 -10.926 1.00 92.19 89 ILE A O 1
ATOM 729 N N . GLU A 1 90 ? -0.512 -7.258 -8.746 1.00 92.12 90 GLU A N 1
ATOM 730 C CA . GLU A 1 90 ? -1.933 -6.926 -8.591 1.00 92.12 90 GLU A CA 1
ATOM 731 C C . GLU A 1 90 ? -2.327 -5.660 -9.364 1.00 92.12 90 GLU A C 1
ATOM 733 O O . GLU A 1 90 ? -3.408 -5.594 -9.949 1.00 92.12 90 GLU A O 1
ATOM 738 N N . PHE A 1 91 ? -1.452 -4.649 -9.391 1.00 93.25 91 PHE A N 1
ATOM 739 C CA . PHE A 1 91 ? -1.756 -3.354 -10.006 1.00 93.25 91 PHE A CA 1
ATOM 740 C C . PHE A 1 91 ? -1.073 -3.134 -11.356 1.00 93.25 91 PHE A C 1
ATOM 742 O O . PHE A 1 91 ? -1.374 -2.134 -12.001 1.00 93.25 91 PHE A O 1
ATOM 749 N N . GLY A 1 92 ? -0.199 -4.042 -11.801 1.00 93.69 92 GLY A N 1
ATOM 750 C CA . GLY A 1 92 ? 0.321 -4.112 -13.168 1.00 93.69 92 GLY A CA 1
ATOM 751 C C . GLY A 1 92 ? 0.728 -2.762 -13.768 1.00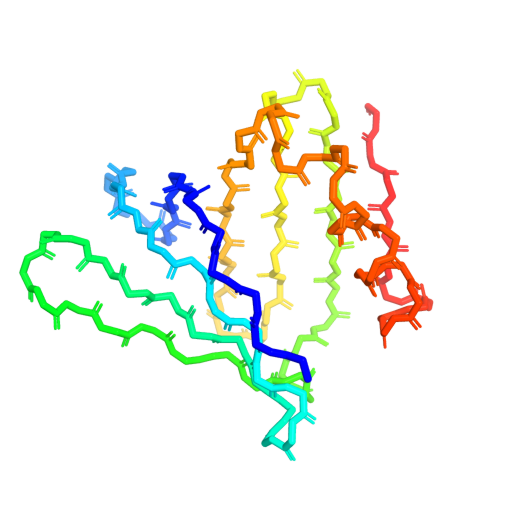 93.69 92 GLY A C 1
ATOM 752 O O . GLY A 1 92 ? 1.708 -2.139 -13.361 1.00 93.69 92 GLY A O 1
ATOM 753 N N . ASP A 1 93 ? -0.043 -2.304 -14.751 1.00 93.88 93 ASP A N 1
ATOM 754 C CA . ASP A 1 93 ? 0.158 -1.053 -15.486 1.00 93.88 93 ASP A CA 1
ATOM 755 C C . ASP A 1 93 ? 0.039 0.213 -14.619 1.00 93.88 93 ASP A C 1
ATOM 757 O O . ASP A 1 93 ? 0.692 1.222 -14.910 1.00 93.88 93 ASP A O 1
ATOM 761 N N . LYS A 1 94 ? -0.733 0.149 -13.529 1.00 95.06 94 LYS A N 1
ATOM 762 C CA . LYS A 1 94 ? -0.884 1.226 -12.540 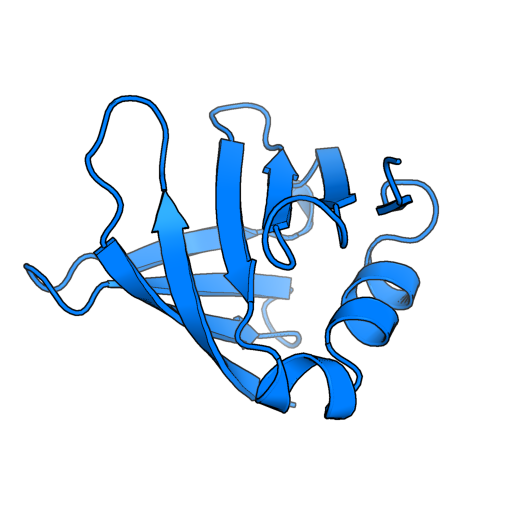1.00 95.06 94 LYS A CA 1
ATOM 763 C C . LYS A 1 94 ? 0.312 1.339 -11.594 1.00 95.06 94 LYS A C 1
ATOM 765 O O . LYS A 1 94 ? 0.427 2.359 -10.911 1.00 95.06 94 LYS A O 1
ATOM 770 N N . PHE A 1 95 ? 1.174 0.320 -11.527 1.00 96.56 95 PHE A N 1
ATOM 771 C CA . PHE A 1 95 ? 2.344 0.305 -10.653 1.00 96.56 95 PHE A CA 1
ATOM 772 C C . PHE A 1 95 ? 3.558 0.977 -11.311 1.00 96.56 95 PHE A C 1
ATOM 774 O O . PHE A 1 95 ? 3.909 0.719 -12.471 1.00 96.56 95 PHE A O 1
ATOM 781 N N . ARG A 1 96 ? 4.235 1.842 -10.551 1.00 96.25 96 ARG A N 1
ATOM 782 C CA . ARG A 1 96 ? 5.451 2.546 -10.972 1.00 96.25 96 ARG A CA 1
ATOM 783 C C . ARG A 1 96 ? 6.463 2.612 -9.834 1.00 96.25 96 ARG A C 1
ATOM 785 O O . ARG A 1 96 ? 6.127 2.993 -8.719 1.00 96.25 96 ARG A O 1
ATOM 792 N N . VAL A 1 97 ? 7.720 2.303 -10.145 1.00 92.56 97 VAL A N 1
ATOM 793 C CA . VAL A 1 97 ? 8.852 2.644 -9.275 1.00 92.56 97 VAL A CA 1
ATOM 794 C C . VAL A 1 97 ? 9.324 4.040 -9.663 1.00 92.56 97 VAL A C 1
ATOM 796 O O . VAL A 1 97 ? 9.528 4.299 -10.850 1.00 92.56 97 VAL A O 1
ATOM 799 N N . VAL A 1 98 ? 9.459 4.933 -8.688 1.00 91.00 98 VAL A N 1
ATOM 800 C CA . VAL A 1 98 ? 9.988 6.289 -8.884 1.00 91.00 98 VAL A CA 1
ATOM 801 C C . VAL A 1 98 ? 11.379 6.387 -8.257 1.00 91.00 98 VAL A C 1
ATOM 803 O O . VAL A 1 98 ? 11.629 5.771 -7.220 1.00 91.00 98 VAL A O 1
ATOM 806 N N . GLN A 1 99 ? 12.283 7.100 -8.932 1.00 78.00 99 GLN A N 1
ATOM 807 C CA . GLN A 1 99 ? 13.680 7.317 -8.542 1.00 78.00 99 GLN A CA 1
ATOM 808 C C . GLN A 1 99 ? 13.918 8.801 -8.286 1.00 78.00 99 GLN A C 1
ATOM 810 O O . GLN A 1 99 ? 13.316 9.612 -9.027 1.00 78.00 99 GLN A O 1
#

pLDDT: mean 87.23, std 9.34, range [51.84, 96.56]

Radius of gyration: 12.34 Å; chains: 1; bounding box: 28×32×33 Å